Protein AF-M0KHX6-F1 (afdb_monomer_lite)

Secondary structure (DSSP, 8-state):
----PPP----------HHHHHHHHHHHHHHHHHHHHHHTT----HHHHHHHHHHHHHHHHHHHHHHTTTTT-GGG----HHHHHHHHHHHHHHHHHTT--HHHHHHHHHHHHTT------------

Structure (mmCIF, N/CA/C/O backbone):
data_AF-M0KHX6-F1
#
_entry.id   AF-M0KHX6-F1
#
loop_
_atom_site.group_PDB
_atom_site.id
_atom_site.type_symbol
_atom_site.label_atom_id
_atom_site.label_alt_id
_atom_site.label_comp_id
_atom_site.label_asym_id
_atom_site.label_entity_id
_atom_site.label_seq_id
_atom_site.pdbx_PDB_ins_code
_atom_site.Cartn_x
_atom_site.Cartn_y
_atom_site.Cartn_z
_atom_site.occupancy
_atom_site.B_iso_or_equiv
_atom_site.auth_seq_id
_atom_site.auth_comp_id
_atom_site.auth_asym_id
_atom_site.auth_atom_id
_atom_site.pdbx_PDB_model_num
ATOM 1 N N . MET A 1 1 ? 20.555 20.400 63.177 1.00 44.44 1 MET A N 1
ATOM 2 C CA . MET A 1 1 ? 19.232 20.337 62.513 1.00 44.44 1 MET A CA 1
ATOM 3 C C . MET A 1 1 ? 19.002 21.725 61.929 1.00 44.44 1 MET A C 1
ATOM 5 O O . MET A 1 1 ? 19.043 22.661 62.703 1.00 44.44 1 MET A O 1
ATOM 9 N N . SER A 1 2 ? 18.941 21.980 60.626 1.00 42.47 2 SER A N 1
ATOM 10 C CA . SER A 1 2 ? 18.496 21.141 59.517 1.00 42.47 2 SER A CA 1
ATOM 11 C C . SER A 1 2 ? 19.222 21.508 58.218 1.00 42.47 2 SER A C 1
ATOM 13 O O . SER A 1 2 ? 19.679 22.631 58.034 1.00 42.47 2 SER A O 1
ATOM 15 N N . SER A 1 3 ? 19.329 20.494 57.365 1.00 42.56 3 SER A N 1
ATOM 16 C CA . SER A 1 3 ? 19.912 20.470 56.026 1.00 42.56 3 SER A CA 1
ATOM 17 C C . SER A 1 3 ? 19.092 21.300 55.029 1.00 42.56 3 SER A C 1
ATOM 19 O O . SER A 1 3 ? 17.874 21.144 54.978 1.00 42.56 3 SER A O 1
ATOM 21 N N . PHE A 1 4 ? 19.758 22.121 54.215 1.00 46.47 4 PHE A N 1
ATOM 22 C CA . PHE A 1 4 ? 19.260 22.543 52.904 1.00 46.47 4 PHE A CA 1
ATOM 23 C C . PHE A 1 4 ? 20.081 21.790 51.852 1.00 46.47 4 PHE A C 1
ATOM 25 O O . PHE A 1 4 ? 21.263 22.068 51.657 1.00 46.47 4 PHE A O 1
ATOM 32 N N . GLY A 1 5 ? 19.458 20.768 51.262 1.00 45.56 5 GLY A N 1
ATOM 33 C CA . GLY A 1 5 ? 20.003 19.990 50.151 1.00 45.56 5 GLY A CA 1
ATOM 34 C C . GLY A 1 5 ? 19.972 20.770 48.829 1.00 45.56 5 GLY A C 1
ATOM 35 O O . GLY A 1 5 ? 19.280 21.787 48.735 1.00 45.56 5 GLY A O 1
ATOM 36 N N . PRO A 1 6 ? 20.737 20.321 47.822 1.00 47.41 6 PRO A N 1
ATOM 37 C CA . PRO A 1 6 ? 20.990 21.085 46.611 1.00 47.41 6 PRO A CA 1
ATOM 38 C C . PRO A 1 6 ? 19.793 21.064 45.656 1.00 47.41 6 PRO A C 1
ATOM 40 O O . PRO A 1 6 ? 19.047 20.088 45.576 1.00 47.41 6 PRO A O 1
ATOM 43 N N . ALA A 1 7 ? 19.650 22.165 44.921 1.00 50.84 7 ALA A N 1
ATOM 44 C CA . ALA A 1 7 ? 18.818 22.261 43.736 1.00 50.84 7 ALA A CA 1
ATOM 45 C C . ALA A 1 7 ? 19.403 21.366 42.638 1.00 50.84 7 ALA A C 1
ATOM 47 O O . ALA A 1 7 ? 20.557 21.544 42.257 1.00 50.84 7 ALA A O 1
ATOM 48 N N . ASP A 1 8 ? 18.606 20.428 42.138 1.00 41.66 8 ASP A N 1
ATOM 49 C CA . ASP A 1 8 ? 18.848 19.791 40.846 1.00 41.66 8 ASP A CA 1
ATOM 50 C C . ASP A 1 8 ? 17.494 19.362 40.266 1.00 41.66 8 ASP A C 1
ATOM 52 O O . ASP A 1 8 ? 17.048 18.212 40.335 1.00 41.66 8 ASP A O 1
ATOM 56 N N . GLU A 1 9 ? 16.766 20.363 39.772 1.00 41.78 9 GLU A N 1
ATOM 57 C CA . GLU A 1 9 ? 15.549 20.180 38.995 1.00 41.78 9 GLU A CA 1
ATOM 58 C C . GLU A 1 9 ? 15.958 19.650 37.623 1.00 41.78 9 GLU A C 1
ATOM 60 O O . GLU A 1 9 ? 16.271 20.380 36.687 1.00 41.78 9 GLU A O 1
ATOM 65 N N . LYS A 1 10 ? 16.042 18.322 37.559 1.00 48.66 10 LYS A N 1
ATOM 66 C CA . LYS A 1 10 ? 16.391 17.540 36.382 1.00 48.66 10 LYS A CA 1
ATOM 67 C C . LYS A 1 10 ? 15.561 17.992 35.178 1.00 48.66 10 LYS A C 1
ATOM 69 O O . LYS A 1 10 ? 14.412 17.576 35.027 1.00 48.66 10 LYS A O 1
ATOM 74 N N . GLN A 1 11 ? 16.197 18.751 34.280 1.00 49.94 11 GLN A N 1
ATOM 75 C CA . GLN A 1 11 ? 15.845 18.840 32.866 1.00 49.94 11 GLN A CA 1
ATOM 76 C C . GLN A 1 11 ? 15.635 17.415 32.333 1.00 49.94 11 GLN A C 1
ATOM 78 O O . GLN A 1 11 ? 16.575 16.700 31.983 1.00 49.94 11 GLN A O 1
ATOM 83 N N . ARG A 1 12 ? 14.382 16.975 32.272 1.00 48.72 12 ARG A N 1
ATOM 84 C CA . ARG A 1 12 ? 13.974 15.856 31.433 1.00 48.72 12 ARG A CA 1
ATOM 85 C C . ARG A 1 12 ? 13.050 16.450 30.389 1.00 48.72 12 ARG A C 1
ATOM 87 O O . ARG A 1 12 ? 11.836 16.483 30.554 1.00 48.72 12 ARG A O 1
ATOM 94 N N . GLY A 1 13 ? 13.680 17.021 29.362 1.00 42.91 13 GLY A N 1
ATOM 95 C CA . GLY A 1 13 ? 12.988 17.484 28.173 1.00 42.91 13 GLY A CA 1
ATOM 96 C C . GLY A 1 13 ? 12.074 16.372 27.681 1.00 42.91 13 GLY A C 1
ATOM 97 O O . GLY A 1 13 ? 12.512 15.236 27.492 1.00 42.91 13 GLY A O 1
ATOM 98 N N . HIS A 1 14 ? 10.798 16.717 27.552 1.00 49.41 14 HIS A N 1
ATOM 99 C CA . HIS A 1 14 ? 9.808 15.984 26.786 1.00 49.41 14 HIS A CA 1
ATOM 100 C C . HIS A 1 14 ? 10.435 15.670 25.421 1.00 49.41 14 HIS A C 1
ATOM 102 O O . HIS A 1 14 ? 10.490 16.527 24.540 1.00 49.41 14 HIS A O 1
ATOM 108 N N . LYS A 1 15 ? 10.938 14.446 25.235 1.00 49.97 15 LYS A N 1
ATOM 109 C CA . LYS A 1 15 ? 10.968 13.860 23.900 1.00 49.97 15 LYS A CA 1
ATOM 110 C C . LYS A 1 15 ? 9.487 13.744 23.576 1.00 49.97 15 LYS A C 1
ATOM 112 O O . LYS A 1 15 ? 8.826 12.883 24.149 1.00 49.97 15 LYS A O 1
ATOM 117 N N . ALA A 1 16 ? 8.950 14.724 22.846 1.00 52.28 16 ALA A N 1
ATOM 118 C CA . ALA A 1 16 ? 7.567 14.689 22.399 1.00 52.28 16 ALA A CA 1
ATOM 119 C C . ALA A 1 16 ? 7.309 13.273 21.883 1.00 52.28 16 ALA A C 1
ATOM 121 O O . ALA A 1 16 ? 8.176 12.714 21.204 1.00 52.28 16 ALA A O 1
ATOM 122 N N . ASP A 1 17 ? 6.201 12.669 22.298 1.00 61.28 17 ASP A N 1
ATOM 123 C CA . ASP A 1 17 ? 5.816 11.334 21.863 1.00 61.28 17 ASP A CA 1
ATOM 124 C C . ASP A 1 17 ? 5.455 11.393 20.373 1.00 61.28 17 ASP A C 1
ATOM 126 O O . ASP A 1 17 ? 4.300 11.489 19.970 1.00 61.28 17 ASP A O 1
ATOM 130 N N . ILE A 1 18 ? 6.497 11.447 19.547 1.00 57.84 18 ILE A N 1
ATOM 131 C CA . ILE A 1 18 ? 6.425 11.480 18.091 1.00 57.84 18 ILE A CA 1
ATOM 132 C C . ILE A 1 18 ? 5.818 10.164 17.596 1.00 57.84 18 ILE A C 1
ATOM 134 O O . ILE A 1 18 ? 5.208 10.163 16.538 1.00 57.84 18 ILE A O 1
ATOM 138 N N . SER A 1 19 ? 5.916 9.082 18.379 1.00 56.31 19 SER A N 1
ATOM 139 C CA . SER A 1 19 ? 5.309 7.789 18.065 1.00 56.31 19 SER A CA 1
ATOM 140 C C . SER A 1 19 ? 3.786 7.879 18.094 1.00 56.31 19 SER A C 1
ATOM 142 O O . SER A 1 19 ? 3.150 7.534 17.108 1.00 56.31 19 SER A O 1
ATOM 144 N N . GLY A 1 20 ? 3.201 8.429 19.164 1.00 52.97 20 GLY A N 1
ATOM 145 C CA . GLY A 1 20 ? 1.755 8.669 19.239 1.00 52.97 20 GLY A CA 1
ATOM 146 C C . GLY A 1 20 ? 1.250 9.677 18.198 1.00 52.97 20 GLY A C 1
ATOM 147 O O . GLY A 1 20 ? 0.121 9.577 17.721 1.00 52.97 20 GLY A O 1
ATOM 148 N N . LEU A 1 21 ? 2.095 10.633 17.803 1.00 53.47 21 LEU A N 1
ATOM 149 C CA . LEU A 1 21 ? 1.773 11.638 16.785 1.00 53.47 21 LEU A CA 1
ATOM 150 C C . LEU A 1 21 ? 1.876 11.090 15.349 1.00 53.47 21 LEU A C 1
ATOM 152 O O . LEU A 1 21 ? 1.084 11.501 14.506 1.00 53.47 21 LEU A O 1
ATOM 156 N N . LEU A 1 22 ? 2.798 10.156 15.084 1.00 52.97 22 LEU A N 1
ATOM 157 C CA . LEU A 1 22 ? 2.880 9.371 13.844 1.00 52.97 22 LEU A CA 1
ATOM 158 C C . LEU A 1 22 ? 1.681 8.426 13.719 1.00 52.97 22 LEU A C 1
ATOM 160 O O . LEU A 1 22 ? 0.969 8.534 12.732 1.00 52.97 22 LEU A O 1
ATOM 164 N N . HIS A 1 23 ? 1.351 7.662 14.765 1.00 52.62 23 HIS A N 1
ATOM 165 C CA . HIS A 1 23 ? 0.134 6.832 14.831 1.00 52.62 23 HIS A CA 1
ATOM 166 C C . HIS A 1 23 ? -1.142 7.646 14.528 1.00 52.62 23 HIS A C 1
ATOM 168 O O . HIS A 1 23 ? -1.990 7.276 13.718 1.00 52.62 23 HIS A O 1
ATOM 174 N N . ALA A 1 24 ? -1.264 8.841 15.119 1.00 49.84 24 ALA A N 1
ATOM 175 C CA . ALA A 1 24 ? -2.388 9.745 14.859 1.00 49.84 24 ALA A CA 1
ATOM 176 C C . ALA A 1 24 ? -2.384 10.371 13.445 1.00 49.84 24 ALA A C 1
ATOM 178 O O . ALA A 1 24 ? -3.400 10.926 13.016 1.00 49.84 24 ALA A O 1
ATOM 179 N N . LEU A 1 25 ? -1.257 10.341 12.728 1.00 53.94 25 LEU A N 1
ATOM 180 C CA . LEU A 1 25 ? -1.143 10.730 11.320 1.00 53.94 25 LEU A CA 1
ATOM 181 C C . LEU A 1 25 ? -1.383 9.536 10.378 1.00 53.94 25 LEU A C 1
ATOM 183 O O . LEU A 1 25 ? -1.950 9.745 9.309 1.00 53.94 25 LEU A O 1
ATOM 187 N N . GLU A 1 26 ? -1.022 8.315 10.771 1.00 52.88 26 GLU A N 1
ATOM 188 C CA . GLU A 1 26 ? -1.244 7.070 10.023 1.00 52.88 26 GLU A CA 1
ATOM 189 C C . GLU A 1 26 ? -2.737 6.716 9.957 1.00 52.88 26 GLU A C 1
ATOM 191 O O . GLU A 1 26 ? -3.271 6.505 8.865 1.00 52.88 26 GLU A O 1
ATOM 196 N N . MET A 1 27 ? -3.459 6.826 11.082 1.00 59.28 27 MET A N 1
ATOM 197 C CA . MET A 1 27 ? -4.926 6.696 11.119 1.00 59.28 27 MET A CA 1
ATOM 198 C C . MET A 1 27 ? -5.638 7.692 10.191 1.00 59.28 27 MET A C 1
ATOM 200 O O . MET A 1 27 ? -6.747 7.430 9.725 1.00 59.28 27 MET A O 1
ATOM 204 N N . LYS A 1 28 ? -5.006 8.826 9.840 1.00 78.12 28 LYS A N 1
ATOM 205 C CA . LYS A 1 28 ? -5.579 9.740 8.838 1.00 78.12 28 LYS A CA 1
ATOM 206 C C . LYS A 1 28 ? -5.559 9.157 7.434 1.00 78.12 28 LYS A C 1
ATOM 208 O O . LYS A 1 28 ? -6.427 9.532 6.659 1.00 78.12 28 LYS A O 1
ATOM 213 N N . ARG A 1 29 ? -4.594 8.309 7.063 1.00 92.00 29 ARG A N 1
ATOM 214 C CA . ARG A 1 29 ? -4.453 7.839 5.675 1.00 92.00 29 ARG A CA 1
ATOM 215 C C . ARG A 1 29 ? -5.508 6.802 5.321 1.00 92.00 29 ARG A C 1
ATOM 217 O O . ARG A 1 29 ? -6.202 6.992 4.328 1.00 92.00 29 ARG A O 1
ATOM 224 N N . GLN A 1 30 ? -5.699 5.782 6.157 1.00 94.7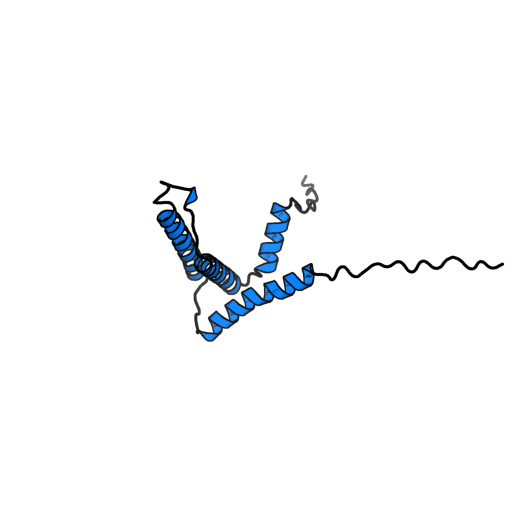5 30 GLN A N 1
ATOM 225 C CA . GLN A 1 30 ? -6.788 4.821 5.955 1.00 94.75 30 GLN A CA 1
ATOM 226 C C . GLN A 1 30 ? -8.152 5.522 5.989 1.00 94.75 30 GLN A C 1
ATOM 228 O O . GLN A 1 30 ? -8.973 5.312 5.101 1.00 94.75 30 GLN A O 1
ATOM 233 N N . GLN A 1 31 ? -8.360 6.443 6.937 1.00 92.81 31 GLN A N 1
ATOM 234 C CA . GLN A 1 31 ? -9.591 7.231 7.007 1.00 92.81 31 GLN A CA 1
ATOM 235 C C . GLN A 1 31 ? -9.806 8.105 5.759 1.00 92.81 31 GLN A C 1
ATOM 237 O O . GLN A 1 31 ? -10.925 8.182 5.257 1.00 92.81 31 GLN A O 1
ATOM 242 N N . GLN A 1 32 ? -8.751 8.733 5.228 1.00 94.06 32 GLN A N 1
ATOM 243 C CA . GLN A 1 32 ? -8.808 9.497 3.977 1.00 94.06 32 GLN A CA 1
ATOM 244 C C . GLN A 1 32 ? -9.218 8.614 2.795 1.00 94.06 32 GLN A C 1
ATOM 246 O O . GLN A 1 32 ? -10.048 9.029 1.990 1.00 94.06 32 GLN A O 1
ATOM 251 N N . VAL A 1 33 ? -8.674 7.397 2.700 1.00 94.69 33 VAL A N 1
ATOM 252 C CA . VAL A 1 33 ? -9.082 6.424 1.678 1.00 94.69 33 VAL A CA 1
ATOM 253 C C . VAL A 1 33 ? -10.552 6.059 1.859 1.00 94.69 33 VAL A C 1
ATOM 255 O O . VAL A 1 33 ? -11.325 6.161 0.911 1.00 94.69 33 VAL A O 1
ATOM 258 N N . ALA A 1 34 ? -10.978 5.737 3.080 1.00 92.06 34 ALA A N 1
ATOM 259 C CA . ALA A 1 34 ? -12.369 5.414 3.379 1.00 92.06 34 ALA A CA 1
ATOM 260 C C . ALA A 1 34 ? -13.334 6.564 3.016 1.00 92.06 34 ALA A C 1
ATOM 262 O O . ALA A 1 34 ? -14.411 6.325 2.466 1.00 92.06 34 ALA A O 1
ATOM 263 N N . ASP A 1 35 ? -12.942 7.818 3.268 1.00 92.06 35 ASP A N 1
ATOM 264 C CA . ASP A 1 35 ? -13.699 9.007 2.861 1.00 92.06 35 ASP A CA 1
ATOM 265 C C . ASP A 1 35 ? -13.819 9.109 1.333 1.00 92.06 35 ASP A C 1
ATOM 267 O O . ASP A 1 35 ? -14.907 9.380 0.823 1.00 92.06 35 ASP A O 1
ATOM 271 N N . VAL A 1 36 ? -12.736 8.844 0.595 1.00 92.06 36 VAL A N 1
ATOM 272 C CA . VAL A 1 36 ? -12.740 8.817 -0.877 1.00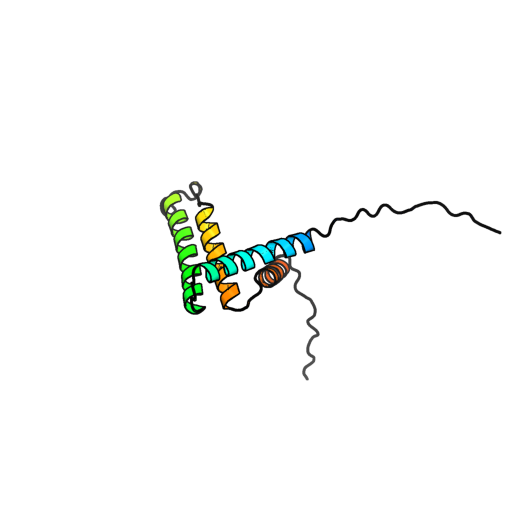 92.06 36 VAL A CA 1
ATOM 273 C C . VAL A 1 36 ? -13.659 7.714 -1.406 1.00 92.06 36 VAL A C 1
ATOM 275 O O . VAL A 1 36 ? -14.454 7.976 -2.309 1.00 92.06 36 VAL A O 1
ATOM 278 N N . LEU A 1 37 ? -13.606 6.504 -0.845 1.00 91.00 37 LEU A N 1
ATOM 279 C CA . LEU A 1 37 ? -14.454 5.390 -1.285 1.00 91.00 37 LEU A CA 1
ATOM 280 C C . LEU A 1 37 ? -15.939 5.687 -1.069 1.00 91.00 37 LEU A C 1
ATOM 282 O O . LEU A 1 37 ? -16.742 5.501 -1.983 1.00 91.00 37 LEU A O 1
ATOM 286 N N . ARG A 1 38 ? -16.293 6.216 0.111 1.00 88.00 38 ARG A N 1
ATOM 287 C CA . ARG A 1 38 ? -17.669 6.627 0.426 1.00 88.00 38 ARG A CA 1
ATOM 288 C C . ARG A 1 38 ? -18.149 7.767 -0.461 1.00 88.00 38 ARG A C 1
ATOM 290 O O . ARG A 1 38 ? -19.290 7.746 -0.905 1.00 88.00 38 ARG A O 1
ATOM 297 N N . HIS A 1 39 ? -17.303 8.766 -0.714 1.00 85.25 39 HIS A N 1
ATOM 298 C CA . HIS A 1 39 ? -17.677 9.918 -1.535 1.00 85.25 39 HIS A CA 1
ATOM 299 C C . HIS A 1 39 ? -17.984 9.531 -2.985 1.00 85.25 39 HIS A C 1
ATOM 301 O O . HIS A 1 39 ? -18.858 10.131 -3.606 1.00 85.25 39 HIS A O 1
ATOM 307 N N . ASN A 1 40 ? -17.280 8.527 -3.509 1.00 80.81 40 ASN A N 1
ATOM 308 C CA . ASN A 1 40 ? -17.435 8.061 -4.883 1.00 80.81 40 ASN A CA 1
ATOM 309 C C . ASN A 1 40 ? -18.410 6.872 -5.028 1.00 80.81 40 ASN A C 1
ATOM 311 O O . ASN A 1 40 ? -18.518 6.332 -6.125 1.00 80.81 40 ASN A O 1
ATOM 315 N N . ASP A 1 41 ? -19.106 6.472 -3.953 1.00 74.25 41 ASP A N 1
ATOM 316 C CA . ASP A 1 41 ? -20.046 5.333 -3.914 1.00 74.25 41 ASP A CA 1
ATOM 317 C C . ASP A 1 41 ? -19.431 4.013 -4.426 1.00 74.25 41 ASP A C 1
ATOM 319 O O . ASP A 1 41 ? -20.061 3.214 -5.119 1.00 74.25 41 ASP A O 1
ATOM 323 N N . ILE A 1 42 ? -18.148 3.797 -4.113 1.00 75.81 42 ILE A N 1
ATOM 324 C CA . ILE A 1 42 ? -17.389 2.626 -4.568 1.00 75.81 42 ILE A CA 1
ATOM 325 C C . ILE A 1 42 ? -17.480 1.531 -3.503 1.00 75.81 42 ILE A C 1
ATOM 327 O O . ILE A 1 42 ? -16.528 1.282 -2.752 1.00 75.81 42 ILE A O 1
ATOM 331 N N . ASP A 1 43 ? -18.642 0.883 -3.438 1.00 76.75 43 ASP A N 1
ATOM 332 C CA . ASP A 1 43 ? -18.828 -0.334 -2.651 1.00 76.75 43 ASP A CA 1
ATOM 333 C C . ASP A 1 43 ? -18.316 -1.546 -3.443 1.00 76.75 43 ASP A C 1
ATOM 335 O O . ASP A 1 43 ? -18.925 -1.999 -4.416 1.00 76.75 43 ASP A O 1
ATOM 339 N N . THR A 1 44 ? -17.147 -2.046 -3.045 1.00 84.56 44 THR A N 1
ATOM 340 C CA . THR A 1 44 ? -16.458 -3.147 -3.721 1.00 84.56 44 THR A CA 1
ATOM 341 C C . THR A 1 44 ? -16.181 -4.249 -2.701 1.00 84.56 44 THR A C 1
ATOM 343 O O . THR A 1 44 ? -15.425 -4.010 -1.756 1.00 84.56 44 THR A O 1
ATOM 346 N N . PRO A 1 45 ? -16.715 -5.469 -2.902 1.00 90.88 45 PRO A N 1
ATOM 347 C CA . PRO A 1 45 ? -16.450 -6.608 -2.035 1.00 90.88 45 PRO A CA 1
ATOM 348 C C . PRO A 1 45 ? -14.949 -6.853 -1.800 1.00 90.88 45 PRO A C 1
ATOM 350 O O . PRO A 1 45 ? -14.159 -6.706 -2.740 1.00 90.88 45 PRO A O 1
ATOM 353 N N . PRO A 1 46 ? -14.541 -7.344 -0.611 1.00 92.12 46 PRO A N 1
ATOM 354 C CA . PRO A 1 46 ? -13.128 -7.556 -0.286 1.00 92.12 46 PRO A CA 1
ATOM 355 C C . PRO A 1 46 ? -12.364 -8.417 -1.300 1.00 92.12 46 PRO A C 1
ATOM 357 O O . PRO A 1 46 ? -11.198 -8.163 -1.587 1.00 92.12 46 PRO A O 1
ATOM 360 N N . ALA A 1 47 ? -13.027 -9.415 -1.894 1.00 94.62 47 ALA A N 1
ATOM 361 C CA . ALA A 1 47 ? -12.418 -10.268 -2.912 1.00 94.62 47 ALA A CA 1
ATOM 362 C C . ALA A 1 47 ? -11.988 -9.487 -4.165 1.00 94.62 47 ALA A C 1
ATOM 364 O O . ALA A 1 47 ? -10.961 -9.811 -4.749 1.00 94.62 47 ALA A O 1
ATOM 365 N N . TYR A 1 48 ? -12.742 -8.461 -4.565 1.00 93.81 48 TYR A N 1
ATOM 366 C CA . TYR A 1 48 ? -12.383 -7.599 -5.692 1.00 93.81 48 TYR A CA 1
ATOM 367 C C . TYR A 1 48 ? -11.378 -6.523 -5.284 1.00 93.81 48 TYR A C 1
ATOM 369 O O . TYR A 1 48 ? -10.468 -6.253 -6.052 1.00 93.81 48 TYR A O 1
ATOM 377 N N . ARG A 1 49 ? -11.428 -6.017 -4.044 1.00 94.81 49 ARG A N 1
ATOM 378 C CA . ARG A 1 49 ? -10.358 -5.150 -3.517 1.00 94.81 49 ARG A CA 1
ATOM 379 C C . ARG A 1 49 ? -8.995 -5.824 -3.497 1.00 94.81 49 ARG A C 1
ATOM 381 O O . ARG A 1 49 ? -7.990 -5.183 -3.770 1.00 94.81 49 ARG A O 1
ATOM 388 N N . LEU A 1 50 ? -8.948 -7.124 -3.213 1.00 97.50 50 LEU A N 1
ATOM 389 C CA . LEU A 1 50 ? -7.707 -7.881 -3.337 1.00 97.50 50 LEU A CA 1
ATOM 390 C C . LEU A 1 50 ? -7.209 -7.924 -4.790 1.00 97.50 50 LEU A C 1
ATOM 392 O O . LEU A 1 50 ? -6.002 -7.886 -5.012 1.00 97.50 50 LEU A O 1
ATOM 396 N N . LEU A 1 51 ? -8.114 -8.001 -5.772 1.00 97.56 51 LEU A N 1
ATOM 397 C CA . LEU A 1 51 ? -7.729 -7.937 -7.183 1.00 97.56 51 LEU A CA 1
ATOM 398 C C . LEU A 1 51 ? -7.196 -6.555 -7.555 1.00 97.56 51 LEU A C 1
ATOM 400 O O . LEU A 1 51 ? -6.202 -6.511 -8.270 1.00 97.56 51 LEU A O 1
ATOM 404 N N . ASP A 1 52 ? -7.788 -5.475 -7.033 1.00 96.00 52 ASP A N 1
ATOM 405 C CA . ASP A 1 52 ? -7.263 -4.114 -7.206 1.00 96.00 52 ASP A CA 1
ATOM 406 C C . ASP A 1 52 ? -5.808 -4.054 -6.706 1.00 96.00 52 ASP A C 1
ATOM 408 O O . ASP A 1 52 ? -4.913 -3.712 -7.465 1.00 96.00 52 ASP A O 1
ATOM 412 N N . VAL A 1 53 ? -5.529 -4.527 -5.481 1.00 98.00 53 VAL A N 1
ATOM 413 C CA . VAL A 1 53 ? -4.154 -4.577 -4.934 1.00 98.00 53 VAL A CA 1
ATOM 414 C C . VAL A 1 53 ? -3.191 -5.329 -5.855 1.00 98.00 53 VAL A C 1
ATOM 416 O O . VAL A 1 53 ? -2.066 -4.889 -6.081 1.00 98.00 53 VAL A O 1
ATOM 419 N N . VAL A 1 54 ? -3.604 -6.488 -6.372 1.00 98.44 54 VAL A N 1
ATOM 420 C CA . VAL A 1 54 ? -2.758 -7.288 -7.270 1.00 98.44 54 VAL A CA 1
ATOM 421 C C . VAL A 1 54 ? -2.545 -6.587 -8.613 1.00 98.44 54 VAL A C 1
ATOM 423 O O . VAL A 1 54 ? -1.463 -6.724 -9.181 1.00 98.44 54 VAL A O 1
ATOM 426 N N . ALA A 1 55 ? -3.540 -5.853 -9.112 1.00 98.00 55 ALA A N 1
ATOM 427 C CA . ALA A 1 55 ? -3.430 -5.077 -10.339 1.00 98.00 55 ALA A CA 1
ATOM 428 C C . ALA A 1 55 ? -2.398 -3.950 -10.193 1.00 98.00 55 ALA A C 1
ATOM 430 O O . ALA A 1 55 ? -1.459 -3.922 -10.983 1.00 98.00 55 ALA A O 1
ATOM 431 N N . GLU A 1 56 ? -2.473 -3.143 -9.127 1.00 98.12 56 GLU A N 1
ATOM 432 C CA . GLU A 1 56 ? -1.509 -2.051 -8.888 1.00 98.12 56 GLU A CA 1
ATOM 433 C C . GLU A 1 56 ? -0.068 -2.576 -8.721 1.00 98.12 56 GLU A C 1
ATOM 435 O O . GLU A 1 56 ? 0.902 -2.019 -9.234 1.00 98.12 56 GLU A O 1
ATOM 440 N N . LEU A 1 57 ? 0.105 -3.722 -8.048 1.00 98.12 57 LEU A N 1
ATOM 441 C CA . LEU A 1 57 ? 1.412 -4.391 -7.979 1.00 98.12 57 LEU A CA 1
ATOM 442 C C . LEU A 1 57 ? 1.885 -4.903 -9.350 1.00 98.12 57 LEU A C 1
ATOM 444 O O . LEU A 1 57 ? 3.091 -4.994 -9.598 1.00 98.12 57 LEU A O 1
ATOM 448 N N . GLY A 1 58 ? 0.948 -5.272 -10.221 1.00 97.94 58 GLY A N 1
ATOM 449 C CA . GLY A 1 58 ? 1.211 -5.643 -11.605 1.00 97.94 58 GLY A CA 1
ATOM 450 C C . GLY A 1 58 ? 1.725 -4.467 -12.430 1.00 97.94 58 GLY A C 1
ATOM 451 O O . GLY A 1 58 ? 2.688 -4.647 -13.176 1.00 97.94 58 GLY A O 1
ATOM 452 N N . ASP A 1 59 ? 1.153 -3.279 -12.245 1.00 97.56 59 ASP A N 1
ATOM 453 C CA . ASP A 1 59 ? 1.566 -2.058 -12.942 1.00 97.56 59 ASP A CA 1
ATOM 454 C C . ASP A 1 59 ? 2.963 -1.601 -12.495 1.00 97.56 59 ASP A C 1
ATOM 456 O O . ASP A 1 59 ? 3.839 -1.377 -13.338 1.00 97.56 59 ASP A O 1
ATOM 460 N N . ILE A 1 60 ? 3.258 -1.663 -11.189 1.00 97.88 60 ILE A N 1
ATOM 461 C CA . ILE A 1 60 ? 4.625 -1.493 -10.660 1.00 97.88 60 ILE A CA 1
ATOM 462 C C . ILE A 1 60 ? 5.605 -2.463 -11.337 1.00 97.88 60 ILE A C 1
ATOM 464 O O . ILE A 1 60 ? 6.700 -2.082 -11.762 1.00 97.88 60 ILE A O 1
ATOM 468 N N . ALA A 1 61 ? 5.240 -3.745 -11.437 1.00 96.50 61 ALA A N 1
ATOM 469 C CA . ALA A 1 61 ? 6.101 -4.751 -12.049 1.00 96.50 61 ALA A CA 1
ATOM 470 C C . ALA A 1 61 ? 6.298 -4.511 -13.555 1.00 96.50 61 ALA A C 1
ATOM 472 O O . ALA A 1 61 ? 7.391 -4.749 -14.080 1.00 96.50 61 ALA A O 1
ATOM 473 N N . ALA A 1 62 ? 5.260 -4.052 -14.255 1.00 95.75 62 ALA A N 1
ATOM 474 C CA . ALA A 1 62 ? 5.331 -3.694 -15.664 1.00 95.75 62 ALA A CA 1
ATOM 475 C C . ALA A 1 62 ? 6.294 -2.523 -15.882 1.00 95.75 62 ALA A C 1
ATOM 477 O O . ALA A 1 62 ? 7.197 -2.640 -16.709 1.00 95.75 62 ALA A O 1
ATOM 478 N N . GLU A 1 63 ? 6.196 -1.457 -15.086 1.00 96.25 63 GLU A N 1
ATOM 479 C CA . GLU A 1 63 ? 7.086 -0.300 -15.208 1.00 96.25 63 GLU A CA 1
ATOM 480 C C . GLU A 1 63 ? 8.552 -0.660 -14.914 1.00 96.25 63 GLU A C 1
ATOM 482 O O . GLU A 1 63 ? 9.457 -0.277 -15.662 1.00 96.25 63 GLU A O 1
ATOM 487 N N . VAL A 1 64 ? 8.817 -1.463 -13.878 1.00 96.19 64 VAL A N 1
ATOM 488 C CA . VAL A 1 64 ? 10.181 -1.952 -13.605 1.00 96.19 64 VAL A CA 1
ATOM 489 C C . VAL A 1 64 ? 10.713 -2.774 -14.780 1.00 96.19 64 VAL A C 1
ATOM 491 O O . VAL A 1 64 ? 11.873 -2.627 -15.174 1.00 96.19 64 VAL A O 1
ATOM 494 N N . ASN A 1 65 ? 9.883 -3.634 -15.373 1.00 96.50 65 ASN A N 1
ATOM 495 C CA . ASN A 1 65 ? 10.283 -4.402 -16.549 1.00 96.50 65 ASN A CA 1
ATOM 496 C C . ASN A 1 65 ? 10.582 -3.491 -17.741 1.00 96.50 65 ASN A C 1
ATOM 498 O O . ASN A 1 65 ? 11.597 -3.681 -18.405 1.00 96.50 65 ASN A O 1
ATOM 502 N N . GLU A 1 66 ? 9.748 -2.494 -18.010 1.00 96.12 66 GLU A N 1
ATOM 503 C CA . GLU A 1 66 ? 9.954 -1.570 -19.125 1.00 96.12 66 GLU A CA 1
ATOM 504 C C . GLU A 1 66 ? 11.228 -0.738 -18.947 1.00 96.12 66 GLU A C 1
ATOM 506 O O . GLU A 1 66 ? 12.062 -0.678 -19.855 1.00 96.12 66 GLU A O 1
ATOM 511 N N . THR A 1 67 ? 11.432 -0.160 -17.764 1.00 96.31 67 THR A N 1
ATOM 512 C CA . THR A 1 67 ? 12.579 0.719 -17.483 1.00 96.31 67 THR A CA 1
ATOM 513 C C . THR A 1 67 ? 13.905 -0.031 -17.466 1.00 96.31 67 THR A C 1
ATOM 515 O O . THR A 1 67 ? 14.912 0.485 -17.945 1.00 96.31 67 THR A O 1
ATOM 518 N N . THR A 1 68 ? 13.907 -1.290 -17.024 1.00 97.25 68 THR A N 1
ATOM 519 C CA . THR A 1 68 ? 15.106 -2.143 -17.052 1.00 97.25 68 THR A CA 1
ATOM 520 C C . THR A 1 68 ? 15.350 -2.828 -18.401 1.00 97.25 68 THR A C 1
ATOM 522 O O . THR A 1 68 ? 16.261 -3.654 -18.526 1.00 97.25 68 THR A O 1
ATOM 525 N N . GLY A 1 69 ? 14.535 -2.546 -19.426 1.00 95.62 69 GLY A N 1
ATOM 526 C CA . GLY A 1 69 ? 14.618 -3.226 -20.720 1.00 95.62 69 GLY A CA 1
ATOM 527 C C . GLY A 1 69 ? 14.435 -4.739 -20.580 1.00 95.62 69 GLY A C 1
ATOM 528 O O . GLY A 1 69 ? 15.214 -5.517 -21.136 1.00 95.62 69 GLY A O 1
ATOM 529 N N . TYR A 1 70 ? 13.455 -5.147 -19.777 1.00 94.62 70 TYR A N 1
ATOM 530 C CA . TYR A 1 70 ? 13.157 -6.528 -19.398 1.00 94.62 70 TYR A CA 1
ATOM 531 C C . TYR A 1 70 ? 14.367 -7.243 -18.775 1.00 94.62 70 TYR A C 1
ATOM 533 O O . TYR A 1 70 ? 14.672 -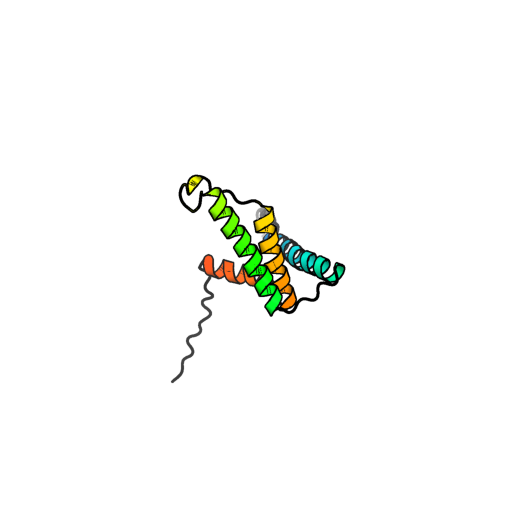8.391 -19.101 1.00 94.62 70 TYR A O 1
ATOM 541 N N . GLY A 1 71 ? 15.082 -6.541 -17.889 1.00 91.56 71 GLY A N 1
ATOM 542 C CA . GLY A 1 71 ? 16.268 -7.047 -17.194 1.00 91.56 71 GLY A CA 1
ATOM 543 C C . GLY A 1 71 ? 17.582 -6.932 -17.972 1.00 91.56 71 GLY A C 1
ATOM 544 O O . GLY A 1 71 ? 18.606 -7.428 -17.501 1.00 91.56 71 GLY A O 1
ATOM 545 N N . THR A 1 72 ? 17.584 -6.278 -19.136 1.00 95.62 72 THR A N 1
ATOM 546 C CA . THR A 1 72 ? 18.810 -6.016 -19.910 1.00 95.62 72 THR A CA 1
ATOM 547 C C . THR A 1 72 ? 19.720 -5.003 -19.208 1.00 95.62 72 THR A C 1
ATOM 549 O O . THR A 1 72 ? 20.942 -5.116 -19.298 1.00 95.62 72 THR A O 1
ATOM 552 N N . ASP A 1 73 ? 19.144 -4.048 -18.473 1.00 95.00 73 ASP A N 1
ATOM 553 C CA . ASP A 1 73 ? 19.872 -3.103 -17.629 1.00 95.00 73 ASP A CA 1
ATOM 554 C C . AS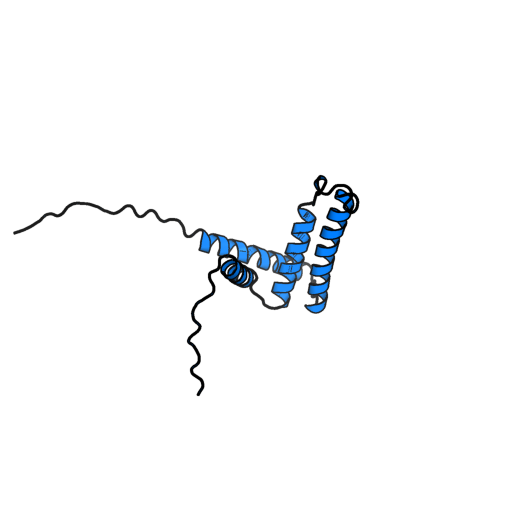P A 1 73 ? 19.133 -2.883 -16.303 1.00 95.00 73 ASP A C 1
ATOM 556 O O . ASP A 1 73 ? 18.206 -2.083 -16.196 1.00 95.00 73 ASP A O 1
ATOM 560 N N . SER A 1 74 ? 19.563 -3.585 -15.256 1.00 89.56 74 SER A N 1
ATOM 561 C CA . SER A 1 74 ? 18.970 -3.452 -13.922 1.00 89.56 74 SER A CA 1
ATOM 562 C C . SER A 1 74 ? 19.253 -2.105 -13.253 1.00 89.56 74 SER A C 1
ATOM 564 O O . SER A 1 74 ? 18.589 -1.764 -12.276 1.00 89.56 74 SER A O 1
ATOM 566 N N . THR A 1 75 ? 20.219 -1.330 -13.751 1.00 93.62 75 THR A N 1
ATOM 567 C CA . THR A 1 75 ? 20.559 -0.015 -13.191 1.00 93.62 75 THR A CA 1
ATOM 568 C C . THR A 1 75 ? 19.646 1.097 -13.699 1.00 93.62 75 THR A C 1
ATOM 570 O O . THR A 1 75 ? 19.579 2.156 -13.078 1.00 93.62 75 THR A O 1
ATOM 573 N N . ALA A 1 76 ? 18.903 0.836 -14.777 1.00 94.56 76 ALA A N 1
ATOM 574 C CA . ALA A 1 76 ? 17.917 1.744 -15.352 1.00 94.56 76 ALA A CA 1
ATOM 575 C C . ALA A 1 76 ? 16.550 1.697 -14.643 1.00 94.56 76 ALA A C 1
ATOM 577 O O . ALA A 1 76 ? 15.623 2.378 -15.079 1.00 94.56 76 ALA A O 1
ATOM 578 N N . LEU A 1 77 ? 16.420 0.919 -13.557 1.00 95.12 77 LEU A N 1
ATOM 579 C CA . LEU A 1 77 ? 15.192 0.828 -12.770 1.00 95.12 77 LEU A CA 1
ATOM 580 C C . LEU A 1 77 ? 14.724 2.225 -12.361 1.00 95.12 77 LEU A C 1
ATOM 582 O O . LEU A 1 77 ? 15.402 2.950 -11.629 1.00 95.12 77 LEU A O 1
ATOM 586 N N . SER A 1 78 ? 13.525 2.564 -12.814 1.00 93.62 78 SER A N 1
ATOM 587 C CA . SER A 1 78 ? 12.817 3.771 -12.433 1.00 93.62 78 SER A CA 1
ATOM 588 C C . SER A 1 78 ? 11.367 3.397 -12.179 1.00 93.62 78 SER A C 1
ATOM 590 O O . SER A 1 78 ? 10.808 2.568 -12.889 1.00 93.62 78 SER A O 1
ATOM 592 N N . LEU A 1 79 ? 10.793 3.964 -11.129 1.00 94.06 79 LEU A N 1
ATOM 593 C CA . LEU A 1 79 ? 9.408 3.745 -10.757 1.00 94.06 79 LEU A CA 1
ATOM 594 C C . LEU A 1 79 ? 8.821 5.102 -10.416 1.00 94.06 79 LEU A C 1
ATOM 596 O O . LEU A 1 79 ? 9.460 5.883 -9.696 1.00 94.06 79 LEU A O 1
ATOM 600 N N . ARG A 1 80 ? 7.639 5.395 -10.944 1.00 93.62 80 ARG A N 1
ATOM 601 C CA . ARG A 1 80 ? 6.949 6.621 -10.576 1.00 93.62 80 ARG A CA 1
ATOM 602 C C . ARG A 1 80 ? 6.360 6.500 -9.172 1.00 93.62 80 ARG A C 1
ATOM 604 O O . ARG A 1 80 ? 6.020 5.426 -8.683 1.00 93.62 80 ARG A O 1
ATOM 611 N N . GLU A 1 81 ? 6.284 7.639 -8.494 1.00 95.19 81 GLU A N 1
ATOM 612 C CA . GLU A 1 81 ? 5.734 7.708 -7.138 1.00 95.19 81 GLU A CA 1
ATOM 613 C C . GLU A 1 81 ? 4.216 7.460 -7.119 1.00 95.19 81 GLU A C 1
ATOM 615 O O . GLU A 1 81 ? 3.699 6.974 -6.117 1.00 95.19 81 GLU A O 1
ATOM 620 N N . ASP A 1 82 ? 3.515 7.760 -8.217 1.00 94.31 82 ASP A N 1
ATOM 621 C CA . ASP A 1 82 ? 2.072 7.537 -8.351 1.00 94.31 82 ASP A CA 1
ATOM 622 C C . ASP A 1 82 ? 1.716 6.046 -8.311 1.00 94.31 82 ASP A C 1
ATOM 624 O O . ASP A 1 82 ? 0.854 5.681 -7.523 1.00 94.31 82 ASP A O 1
ATOM 628 N N . GLU A 1 83 ? 2.461 5.181 -9.002 1.00 95.50 83 GLU A N 1
ATOM 629 C CA . GLU A 1 83 ? 2.254 3.721 -8.979 1.00 95.50 83 GLU A CA 1
ATOM 630 C C . GLU A 1 83 ? 2.369 3.132 -7.560 1.00 95.50 83 GLU A C 1
ATOM 632 O O . GLU A 1 83 ? 1.588 2.280 -7.130 1.00 95.50 83 GLU A O 1
ATOM 637 N N . LEU A 1 84 ? 3.333 3.622 -6.771 1.00 96.94 84 LEU A N 1
ATOM 638 C CA . LEU A 1 84 ? 3.444 3.250 -5.356 1.00 96.94 84 LEU A CA 1
ATOM 639 C C . LEU A 1 84 ? 2.273 3.789 -4.529 1.00 96.94 84 LEU A C 1
ATOM 641 O O . LEU A 1 84 ? 1.822 3.132 -3.586 1.00 96.94 84 LEU A O 1
ATOM 645 N N . GLY A 1 85 ? 1.814 4.996 -4.854 1.00 96.62 85 GLY A N 1
ATOM 646 C CA . GLY A 1 85 ? 0.659 5.627 -4.234 1.00 96.62 85 GLY A CA 1
ATOM 647 C C . GLY A 1 85 ? -0.629 4.847 -4.480 1.00 96.62 85 GLY A C 1
ATOM 648 O O . GLY A 1 85 ? -1.384 4.629 -3.532 1.00 96.62 85 GLY A O 1
ATOM 649 N N . ASP A 1 86 ? -0.842 4.375 -5.704 1.00 97.12 86 ASP A N 1
ATOM 650 C CA . ASP A 1 86 ? -2.026 3.617 -6.106 1.00 97.12 86 ASP A CA 1
ATOM 651 C C . ASP A 1 86 ? -2.038 2.231 -5.447 1.00 97.12 86 ASP A C 1
ATOM 653 O O . ASP A 1 86 ? -3.035 1.844 -4.828 1.00 97.12 86 ASP A O 1
ATOM 657 N N . ALA A 1 87 ? -0.891 1.544 -5.392 1.00 97.69 87 ALA A N 1
ATOM 658 C CA . ALA A 1 87 ? -0.764 0.297 -4.637 1.00 97.69 87 ALA A CA 1
ATOM 659 C C . ALA A 1 87 ? -1.038 0.480 -3.132 1.00 97.69 87 ALA A C 1
ATOM 661 O O . ALA A 1 87 ? -1.714 -0.345 -2.504 1.00 97.69 87 ALA A O 1
ATOM 662 N N . LEU A 1 88 ? -0.547 1.573 -2.535 1.00 97.06 88 LEU A N 1
ATOM 663 C CA . LEU A 1 88 ? -0.829 1.900 -1.137 1.00 97.06 88 LEU A CA 1
ATOM 664 C C . LEU A 1 88 ? -2.315 2.214 -0.926 1.00 97.06 88 LEU A C 1
ATOM 666 O O . LEU A 1 88 ? -2.907 1.751 0.052 1.00 97.06 88 LEU A O 1
ATOM 670 N N . PHE A 1 89 ? -2.929 2.968 -1.839 1.00 96.50 89 PHE A N 1
ATOM 671 C CA . PHE A 1 89 ? -4.356 3.266 -1.812 1.00 96.50 89 PHE A CA 1
ATOM 672 C C . PHE A 1 89 ? -5.183 1.978 -1.847 1.00 96.50 89 PHE A C 1
ATOM 674 O O . PHE A 1 89 ? -6.045 1.786 -0.986 1.00 96.50 89 PHE A O 1
ATOM 681 N N . ALA A 1 90 ? -4.892 1.072 -2.783 1.00 97.12 90 ALA A N 1
ATOM 682 C CA . ALA A 1 90 ? -5.599 -0.195 -2.926 1.00 97.12 90 ALA A CA 1
ATOM 683 C C . ALA A 1 90 ? -5.471 -1.068 -1.668 1.00 97.12 90 ALA A C 1
ATOM 685 O O . ALA A 1 90 ? -6.458 -1.654 -1.212 1.00 97.12 90 ALA A O 1
ATOM 686 N N . LEU A 1 91 ? -4.284 -1.120 -1.051 1.00 97.81 91 LEU A N 1
ATOM 687 C CA . LEU A 1 91 ? -4.070 -1.898 0.170 1.00 97.81 91 LEU A CA 1
ATOM 688 C C . LEU A 1 91 ? -4.842 -1.321 1.363 1.00 97.81 91 LEU A C 1
ATOM 690 O O . LEU A 1 91 ? -5.491 -2.069 2.094 1.00 97.81 91 LEU A O 1
ATOM 694 N N . LEU A 1 92 ? -4.828 0.002 1.541 1.00 96.81 92 LEU A N 1
ATOM 695 C CA . LEU A 1 92 ? -5.606 0.671 2.589 1.00 96.81 92 LEU A CA 1
ATOM 696 C C . LEU A 1 92 ? -7.118 0.516 2.363 1.00 96.81 92 LEU A C 1
ATOM 698 O O . LEU A 1 92 ? -7.864 0.318 3.321 1.00 96.81 92 LEU A O 1
ATOM 702 N N . ALA A 1 93 ? -7.571 0.550 1.107 1.00 95.81 93 ALA A N 1
ATOM 703 C CA . ALA A 1 93 ? -8.960 0.289 0.740 1.00 95.81 93 ALA A CA 1
ATOM 704 C C . ALA A 1 93 ? -9.381 -1.149 1.082 1.00 95.81 93 ALA A C 1
ATOM 706 O O . ALA A 1 93 ? -10.500 -1.374 1.545 1.00 95.81 93 ALA A O 1
ATOM 707 N N . LEU A 1 94 ? -8.489 -2.124 0.885 1.00 96.75 94 LEU A N 1
ATOM 708 C CA . LEU A 1 94 ? -8.717 -3.508 1.293 1.00 96.75 94 LEU A CA 1
ATOM 709 C C . LEU A 1 94 ? -8.784 -3.645 2.821 1.00 96.75 94 LEU A C 1
ATOM 711 O O . LEU A 1 94 ? -9.674 -4.332 3.317 1.00 96.75 94 LEU A O 1
ATOM 715 N N . CYS A 1 95 ? -7.884 -2.988 3.560 1.00 96.56 95 CYS A N 1
ATOM 716 C CA . CYS A 1 95 ? -7.922 -2.953 5.024 1.00 96.56 95 CYS A CA 1
ATOM 717 C C . CYS A 1 95 ? -9.259 -2.410 5.541 1.00 96.56 95 CYS A C 1
ATOM 719 O O . CYS A 1 95 ? -9.879 -3.050 6.385 1.00 96.56 95 CYS A O 1
ATOM 721 N N . GLU A 1 96 ? -9.745 -1.302 4.975 1.00 94.38 96 GLU A N 1
ATOM 722 C CA . GLU A 1 96 ? -11.051 -0.732 5.326 1.00 94.38 96 GLU A CA 1
ATOM 723 C C . GLU A 1 96 ? -12.199 -1.721 5.086 1.00 94.38 96 GLU A C 1
ATOM 725 O O . GLU A 1 96 ? -13.037 -1.930 5.958 1.00 94.38 96 GLU A O 1
ATOM 730 N N . GLN A 1 97 ? -12.223 -2.391 3.933 1.00 93.94 97 GLN A N 1
ATOM 731 C CA . GLN A 1 97 ? -13.280 -3.357 3.606 1.00 93.94 97 GLN A CA 1
ATOM 732 C C . GLN A 1 97 ? -13.246 -4.630 4.463 1.00 93.94 97 GLN A C 1
ATOM 734 O O . GLN A 1 97 ? -14.250 -5.336 4.570 1.00 93.94 97 GLN A O 1
ATOM 739 N N . LEU A 1 98 ? -12.096 -4.946 5.059 1.00 95.44 98 LEU A N 1
ATOM 740 C CA . LEU A 1 98 ? -11.920 -6.083 5.959 1.00 95.44 98 LEU A CA 1
ATOM 741 C C . LEU A 1 98 ? -12.061 -5.712 7.442 1.00 95.44 98 LEU A C 1
ATOM 743 O O . LEU A 1 98 ? -11.891 -6.600 8.278 1.00 95.44 98 LEU A O 1
ATOM 747 N N . ASP A 1 99 ? -12.359 -4.448 7.765 1.00 94.06 99 ASP A N 1
ATOM 748 C CA . ASP A 1 99 ? -12.360 -3.918 9.138 1.00 94.06 99 ASP A CA 1
ATOM 749 C C . ASP A 1 99 ? -11.020 -4.179 9.859 1.00 94.06 99 ASP A C 1
ATOM 751 O O . ASP A 1 99 ? -10.949 -4.573 11.024 1.00 94.06 99 ASP A O 1
ATOM 755 N N . VAL A 1 100 ? -9.921 -4.018 9.116 1.00 95.75 100 VAL A N 1
ATOM 756 C CA . VAL A 1 100 ? -8.552 -4.156 9.616 1.00 95.75 100 VAL A CA 1
ATOM 757 C C . VAL A 1 100 ? -7.958 -2.770 9.821 1.00 95.75 100 VAL A C 1
ATOM 759 O O . VAL A 1 100 ? -7.878 -1.977 8.886 1.00 95.75 100 VAL A O 1
ATOM 762 N N . ASP A 1 101 ? -7.466 -2.508 11.029 1.00 94.88 101 ASP A N 1
ATOM 763 C CA . ASP A 1 101 ? -6.639 -1.337 11.327 1.00 94.88 101 ASP A CA 1
ATOM 764 C C . ASP A 1 101 ? -5.249 -1.511 10.688 1.00 94.88 101 ASP A C 1
ATOM 766 O O . ASP A 1 101 ? -4.453 -2.366 11.100 1.00 94.88 101 ASP A O 1
ATOM 770 N N . ALA A 1 102 ? -4.973 -0.730 9.641 1.00 95.19 102 ALA A N 1
ATOM 771 C CA . ALA A 1 102 ? -3.738 -0.828 8.873 1.00 95.19 102 ALA A CA 1
ATOM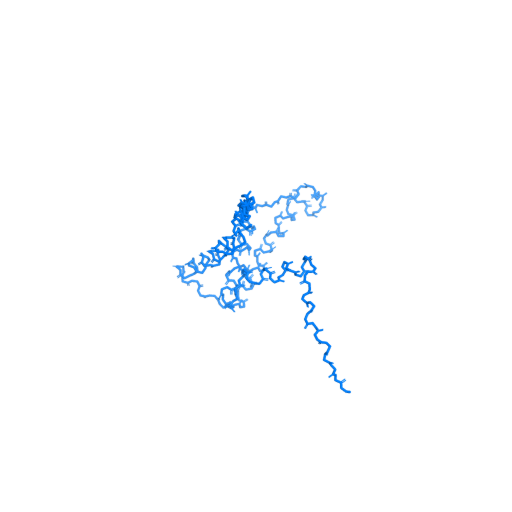 772 C C . ALA A 1 102 ? -2.499 -0.429 9.689 1.00 95.19 102 ALA A C 1
ATOM 774 O O . ALA A 1 102 ? -1.435 -1.022 9.504 1.00 95.19 102 ALA A O 1
ATOM 775 N N . ASP A 1 103 ? -2.624 0.532 10.604 1.00 92.69 103 ASP A N 1
ATOM 776 C CA . ASP A 1 103 ? -1.512 1.026 11.421 1.00 92.69 103 ASP A CA 1
ATOM 777 C C . ASP A 1 103 ? -1.130 0.001 12.495 1.00 92.69 103 ASP A C 1
ATOM 779 O O . ASP A 1 103 ? 0.043 -0.355 12.659 1.00 92.69 103 ASP A O 1
ATOM 783 N N . ALA A 1 104 ? -2.132 -0.588 13.152 1.00 92.75 104 ALA A N 1
ATOM 784 C CA . ALA A 1 104 ? -1.923 -1.700 14.072 1.00 92.75 104 ALA A CA 1
ATOM 785 C C . ALA A 1 104 ? -1.308 -2.917 13.356 1.00 92.75 104 ALA A C 1
ATOM 787 O O . ALA A 1 104 ? -0.381 -3.549 13.879 1.00 92.75 104 ALA A O 1
ATOM 788 N N . ALA A 1 105 ? -1.781 -3.236 12.145 1.00 95.06 105 ALA A N 1
ATOM 789 C CA . ALA A 1 105 ? -1.243 -4.326 11.335 1.00 95.06 105 ALA A CA 1
ATOM 790 C C . ALA A 1 105 ? 0.222 -4.082 10.929 1.00 95.06 105 ALA A C 1
ATOM 792 O O . ALA A 1 105 ? 1.059 -4.981 11.075 1.00 95.06 105 ALA A O 1
ATOM 793 N N . LEU A 1 106 ? 0.552 -2.869 10.471 1.00 94.50 106 LEU A N 1
ATOM 794 C CA . LEU A 1 106 ? 1.916 -2.484 10.109 1.00 94.50 106 LEU A CA 1
ATOM 795 C C . LEU A 1 106 ? 2.835 -2.493 11.332 1.00 94.50 106 LEU A C 1
ATOM 797 O O . LEU A 1 106 ? 3.916 -3.077 11.280 1.00 94.50 106 LEU A O 1
ATOM 801 N N . SER A 1 107 ? 2.390 -1.938 12.457 1.00 92.69 107 SER A N 1
ATOM 802 C CA . SER A 1 107 ? 3.145 -1.929 13.713 1.00 92.69 107 SER A CA 1
ATOM 803 C C . SER A 1 107 ? 3.468 -3.338 14.204 1.00 92.69 107 SER A C 1
ATOM 805 O O . SER A 1 107 ? 4.605 -3.628 14.585 1.00 92.69 107 SER A O 1
ATOM 807 N N . ALA A 1 108 ? 2.503 -4.258 14.123 1.00 92.00 108 ALA A N 1
ATOM 808 C CA . ALA A 1 108 ? 2.725 -5.663 14.447 1.00 92.00 108 ALA A CA 1
ATOM 809 C C . ALA A 1 108 ? 3.726 -6.337 13.490 1.00 92.00 108 ALA A C 1
ATOM 811 O O . ALA A 1 108 ? 4.494 -7.206 13.911 1.00 92.00 108 ALA A O 1
ATOM 812 N N . ALA A 1 109 ? 3.734 -5.965 12.206 1.00 94.56 109 ALA A N 1
ATOM 813 C CA . ALA A 1 109 ? 4.716 -6.458 11.245 1.00 94.56 109 ALA A CA 1
ATOM 814 C C . ALA A 1 109 ? 6.121 -5.894 11.522 1.00 94.56 109 ALA A C 1
ATOM 816 O O . ALA A 1 109 ? 7.086 -6.659 11.543 1.00 94.56 109 ALA A O 1
ATOM 817 N N . LEU A 1 110 ? 6.237 -4.592 11.800 1.00 94.12 110 LEU A N 1
ATOM 818 C CA . LEU A 1 110 ? 7.499 -3.924 12.130 1.00 94.12 110 LEU A CA 1
ATOM 819 C C . LEU A 1 110 ? 8.155 -4.542 13.366 1.00 94.12 110 LEU A C 1
ATOM 821 O O . LEU A 1 110 ? 9.325 -4.909 13.307 1.00 94.12 110 LEU A O 1
ATOM 825 N N . ALA A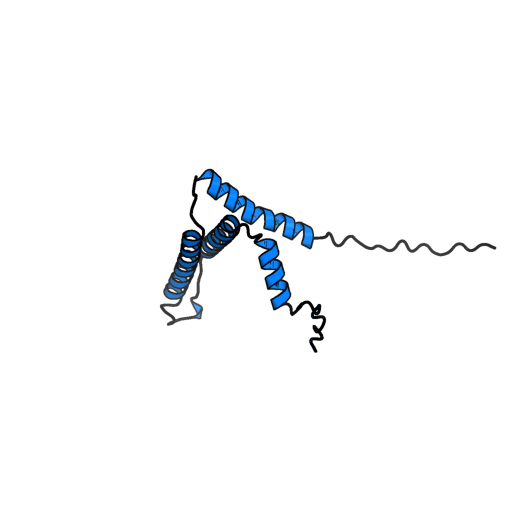 1 111 ? 7.392 -4.779 14.436 1.00 92.62 111 ALA A N 1
ATOM 826 C CA . ALA A 1 111 ? 7.902 -5.444 15.636 1.00 92.62 111 ALA A CA 1
ATOM 827 C C . ALA A 1 111 ? 8.529 -6.821 15.329 1.00 92.62 111 ALA A C 1
ATOM 829 O O . ALA A 1 111 ? 9.577 -7.166 15.880 1.00 92.62 111 ALA A O 1
ATOM 830 N N . LYS A 1 112 ? 7.943 -7.598 14.402 1.00 90.69 112 LYS A N 1
ATOM 831 C CA . LYS A 1 112 ? 8.516 -8.883 13.958 1.00 90.69 112 LYS A CA 1
ATOM 832 C C . LYS A 1 112 ? 9.840 -8.691 13.219 1.00 90.69 112 LYS A C 1
ATOM 834 O O . LYS A 1 112 ? 10.790 -9.419 13.501 1.00 90.69 112 LYS A O 1
ATOM 839 N N . TYR A 1 113 ? 9.916 -7.726 12.301 1.00 90.06 113 TYR A N 1
ATOM 840 C CA . TYR A 1 113 ? 11.143 -7.436 11.547 1.00 90.06 113 TYR A CA 1
ATOM 841 C C . TYR A 1 113 ? 12.264 -6.864 12.422 1.00 90.06 113 TYR A C 1
ATOM 843 O O . TYR A 1 113 ? 13.433 -7.156 12.183 1.00 90.06 113 TYR A O 1
ATOM 851 N N . GLU A 1 114 ? 11.922 -6.124 13.474 1.00 91.62 114 GLU A N 1
ATOM 852 C CA . GLU A 1 114 ? 12.875 -5.634 14.475 1.00 91.62 114 GLU A CA 1
ATOM 853 C C . GLU A 1 114 ? 13.326 -6.719 15.470 1.00 91.62 114 GLU A C 1
ATOM 855 O O . GLU A 1 114 ? 14.152 -6.461 16.346 1.00 91.62 114 GLU A O 1
ATOM 860 N N . GLY A 1 115 ? 12.808 -7.947 15.356 1.00 85.00 115 GLY A N 1
ATOM 861 C CA . GLY A 1 115 ? 13.154 -9.051 16.250 1.00 85.00 115 GLY A CA 1
ATOM 862 C C . GLY A 1 115 ? 12.508 -8.955 17.634 1.00 85.00 115 GLY A C 1
ATOM 863 O O . GLY A 1 115 ? 12.852 -9.735 18.522 1.00 85.00 115 GLY A O 1
ATOM 864 N N . GLN A 1 116 ? 11.532 -8.062 17.819 1.00 75.06 116 GLN A N 1
ATOM 865 C CA . GLN A 1 116 ? 10.694 -7.970 19.015 1.00 75.06 116 GLN A CA 1
ATOM 866 C C . GLN A 1 116 ? 9.624 -9.071 18.971 1.00 75.06 116 GLN A C 1
ATOM 868 O O . GLN A 1 116 ? 8.419 -8.834 18.929 1.00 75.06 116 GLN A O 1
ATOM 873 N N . SER A 1 117 ? 10.075 -10.323 18.920 1.00 60.16 117 SER A N 1
ATOM 874 C CA . SER A 1 117 ? 9.191 -11.471 19.086 1.00 60.16 117 SER A CA 1
ATOM 875 C C . SER A 1 117 ? 8.779 -11.497 20.549 1.00 60.16 117 SER A C 1
ATOM 877 O O . SER A 1 117 ? 9.614 -11.781 21.405 1.00 60.16 117 SER A O 1
ATOM 879 N N . GLY A 1 118 ? 7.525 -11.150 20.844 1.00 55.41 118 GLY A N 1
ATOM 880 C CA . GLY A 1 118 ? 6.973 -11.226 22.192 1.00 55.41 118 GLY A CA 1
ATOM 881 C C . GLY A 1 118 ? 7.267 -12.592 22.804 1.00 55.41 118 GLY A C 1
ATOM 882 O O . GLY A 1 118 ? 6.665 -13.599 22.434 1.00 55.41 118 GLY A O 1
ATOM 883 N N . SER A 1 119 ? 8.220 -12.637 23.730 1.00 47.00 119 SER A N 1
ATOM 884 C CA . SER A 1 119 ? 8.494 -13.803 24.553 1.00 47.00 119 SER A CA 1
ATOM 885 C C . SER A 1 119 ? 7.455 -13.880 25.671 1.00 47.00 119 SER A C 1
ATOM 887 O O . SER A 1 119 ? 7.814 -13.829 26.837 1.00 47.00 119 SER A O 1
ATOM 889 N N . ASP A 1 120 ? 6.179 -14.004 25.309 1.00 48.81 120 ASP A N 1
ATOM 890 C CA . ASP A 1 120 ? 5.104 -14.411 26.226 1.00 48.81 120 ASP A CA 1
ATOM 891 C C . ASP A 1 120 ? 4.599 -15.816 25.862 1.00 48.81 120 ASP A C 1
ATOM 893 O O . ASP A 1 120 ? 3.458 -16.206 26.106 1.00 48.81 120 ASP A O 1
ATOM 897 N N . GLY A 1 121 ? 5.499 -16.633 25.307 1.00 42.69 121 GLY A N 1
ATOM 898 C CA . GLY A 1 121 ? 5.370 -18.079 25.340 1.00 42.69 121 GLY A CA 1
ATOM 899 C C . GLY A 1 121 ? 5.589 -18.567 26.767 1.00 42.69 121 GLY A C 1
ATOM 900 O O . GLY A 1 121 ? 6.683 -19.002 27.116 1.00 42.69 121 GLY A O 1
ATOM 901 N N . THR A 1 122 ? 4.543 -18.530 27.594 1.00 42.09 122 THR A N 1
ATOM 902 C CA . THR A 1 122 ? 4.441 -19.517 28.672 1.00 42.09 122 THR A CA 1
ATOM 903 C C . THR A 1 122 ? 4.498 -20.882 27.980 1.00 42.09 122 THR A C 1
ATOM 905 O O . THR A 1 122 ? 3.670 -21.122 27.097 1.00 42.09 122 THR A O 1
ATOM 908 N N . PRO A 1 123 ? 5.451 -21.778 28.300 1.00 45.56 123 PRO A N 1
ATOM 909 C CA . PRO A 1 123 ? 5.348 -23.143 27.826 1.00 45.56 123 PRO A CA 1
ATOM 910 C C . PRO A 1 123 ? 4.053 -23.687 28.416 1.00 45.56 123 PRO A C 1
ATOM 912 O O . PRO A 1 123 ? 3.912 -23.770 29.637 1.00 45.56 123 PRO A O 1
ATOM 915 N N . ALA A 1 124 ? 3.083 -24.010 27.564 1.00 43.78 124 ALA A N 1
ATOM 916 C CA . ALA A 1 124 ? 1.979 -24.847 27.984 1.00 43.78 124 ALA A CA 1
ATOM 917 C C . ALA A 1 124 ? 2.596 -26.195 28.379 1.00 43.78 124 ALA A C 1
ATOM 919 O O . ALA A 1 124 ? 2.903 -27.018 27.519 1.00 43.78 124 ALA A O 1
ATOM 920 N N . SER A 1 125 ? 2.845 -26.385 29.678 1.00 51.97 125 SER A N 1
ATOM 921 C CA . SER A 1 125 ? 2.967 -27.716 30.260 1.00 51.97 125 SER A CA 1
ATOM 922 C C . SER A 1 125 ? 1.663 -28.441 29.953 1.00 51.97 125 SER A C 1
ATOM 924 O O . SER A 1 125 ? 0.629 -28.137 30.545 1.00 51.97 125 SER A O 1
ATOM 926 N N . GLY A 1 126 ? 1.716 -29.342 28.979 1.00 47.19 126 GLY A N 1
ATOM 927 C CA . GLY A 1 126 ? 0.738 -30.397 28.771 1.00 47.19 126 GLY A CA 1
ATOM 928 C C . GLY A 1 126 ? 1.424 -31.719 29.087 1.00 47.19 126 GLY A C 1
ATOM 929 O O . GLY A 1 126 ? 2.518 -31.959 28.575 1.00 47.19 126 GLY A O 1
ATOM 930 N N . ASP A 1 127 ? 0.799 -32.479 29.982 1.00 40.78 127 ASP A N 1
ATOM 931 C CA . ASP A 1 127 ? 1.196 -33.805 30.473 1.00 40.78 127 ASP A CA 1
ATOM 932 C C . ASP A 1 127 ? 1.449 -34.853 29.373 1.00 40.78 127 ASP A C 1
ATOM 934 O O . ASP A 1 127 ? 0.765 -34.809 28.321 1.00 40.78 127 ASP A O 1
#

Foldseek 3Di:
DDDDDDDDPDPPPPPPPVVVVVLVVLVVLLVVLVVVCVVVVPDDALVVLVVQLVVLVVVQVVQQCVQCVNVVRNPSGDGDPVSVVSNVSSVSVSCVNVVHDPSVVVVVVVCVVVVVPPPPPPPPPDD

Sequence (127 aa):
MSSFGPADEKQRGHKADISGLLHALEMKRQQQVADVLRHNDIDTPPAYRLLDVVAELGDIAAEVNETTGYGTDSTALSLREDELGDALFALLALCEQLDVDADAALSAALAKYEGQSGSDGTPASGD

pLDDT: mean 80.13, std 20.83, range [40.78, 98.44]

Radius of gyration: 23.81 Å; chains: 1; bounding box: 41×56×83 Å

Organism: NCBI:txid1227452